Protein AF-A0A7W1W779-F1 (afdb_monomer_lite)

Structure (mmCIF, N/CA/C/O backbone):
data_AF-A0A7W1W779-F1
#
_entry.id   AF-A0A7W1W779-F1
#
loop_
_atom_site.group_PDB
_atom_site.id
_atom_site.type_symbol
_atom_site.label_atom_id
_atom_site.label_alt_id
_atom_site.label_comp_id
_atom_site.label_asym_id
_atom_site.label_entity_id
_atom_site.label_seq_id
_atom_site.pdbx_PDB_ins_code
_atom_site.Cartn_x
_atom_site.Cartn_y
_atom_site.Cartn_z
_atom_site.occupancy
_atom_site.B_iso_or_equiv
_atom_site.auth_seq_id
_atom_site.auth_comp_id
_atom_site.auth_asym_id
_atom_site.auth_atom_id
_atom_site.pdbx_PDB_model_num
ATOM 1 N N . VAL A 1 1 ? 15.562 2.373 -12.536 1.00 50.28 1 VAL A N 1
ATOM 2 C CA . VAL A 1 1 ? 14.704 1.391 -13.243 1.00 50.28 1 VAL A CA 1
ATOM 3 C C . VAL A 1 1 ? 14.963 1.553 -14.730 1.00 50.28 1 VAL A C 1
ATOM 5 O O . VAL A 1 1 ? 15.012 2.689 -15.178 1.00 50.28 1 VAL A O 1
ATOM 8 N N . ASN A 1 2 ? 15.254 0.468 -15.452 1.00 44.59 2 ASN A N 1
ATOM 9 C CA . ASN A 1 2 ? 15.619 0.523 -16.869 1.00 44.59 2 ASN A CA 1
ATOM 10 C C . ASN A 1 2 ? 14.338 0.455 -17.733 1.00 44.59 2 ASN A C 1
ATOM 12 O O . ASN A 1 2 ? 13.665 -0.574 -17.674 1.00 44.59 2 ASN A O 1
ATOM 16 N N . PRO A 1 3 ? 13.992 1.504 -18.506 1.00 51.50 3 PRO A N 1
ATOM 17 C CA . PRO A 1 3 ? 12.781 1.544 -19.337 1.00 51.50 3 PRO A CA 1
ATOM 18 C C . PRO A 1 3 ? 12.776 0.499 -20.466 1.00 51.50 3 PRO A C 1
ATOM 20 O O . PRO A 1 3 ? 11.739 0.217 -21.049 1.00 51.50 3 PRO A O 1
ATOM 23 N N . GLU A 1 4 ? 13.916 -0.137 -20.735 1.00 53.47 4 GLU A N 1
ATOM 24 C CA . GLU A 1 4 ? 14.091 -1.117 -21.809 1.00 53.47 4 GLU A CA 1
ATOM 25 C C . GLU A 1 4 ? 13.592 -2.536 -21.460 1.00 53.47 4 GLU A C 1
ATOM 27 O O . GLU A 1 4 ? 13.733 -3.447 -22.273 1.00 53.47 4 GLU A O 1
ATOM 32 N N . TYR A 1 5 ? 13.043 -2.767 -20.258 1.00 53.03 5 TYR A N 1
ATOM 33 C CA . TYR A 1 5 ? 12.669 -4.110 -19.771 1.00 53.03 5 TYR A CA 1
ATOM 34 C C . TYR A 1 5 ? 11.495 -4.767 -20.520 1.00 53.03 5 TYR A C 1
ATOM 36 O O . TYR A 1 5 ? 11.311 -5.975 -20.395 1.00 53.03 5 TYR A O 1
ATOM 44 N N . ALA A 1 6 ? 10.718 -4.004 -21.294 1.00 50.66 6 ALA A N 1
ATOM 45 C CA . ALA A 1 6 ? 9.620 -4.522 -22.117 1.00 50.66 6 ALA A CA 1
ATOM 46 C C . ALA A 1 6 ? 10.037 -4.855 -23.566 1.00 50.66 6 ALA A C 1
ATOM 48 O O . ALA A 1 6 ? 9.235 -5.386 -24.333 1.00 50.66 6 ALA A O 1
ATOM 49 N N . ASN A 1 7 ? 11.289 -4.582 -23.952 1.00 53.59 7 ASN A N 1
ATOM 50 C CA . ASN A 1 7 ? 11.777 -4.830 -25.307 1.00 53.59 7 ASN A CA 1
ATOM 51 C C . ASN A 1 7 ? 12.206 -6.302 -25.473 1.00 53.59 7 ASN A C 1
ATOM 53 O O . ASN A 1 7 ? 13.386 -6.635 -25.379 1.00 53.59 7 ASN A O 1
ATOM 57 N N . TYR A 1 8 ? 11.247 -7.194 -25.743 1.00 46.53 8 TYR A N 1
ATOM 58 C CA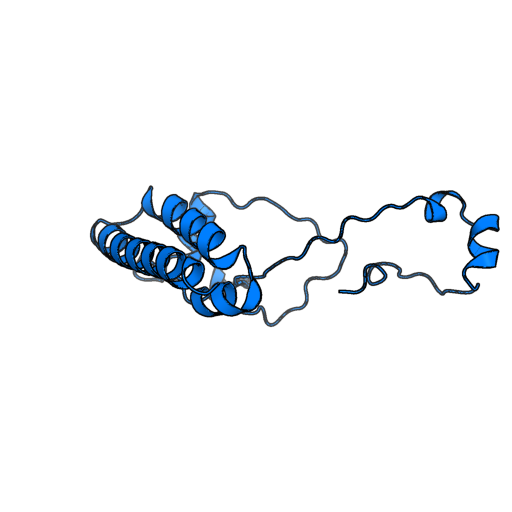 . TYR A 1 8 ? 11.471 -8.623 -26.032 1.00 46.53 8 TYR A CA 1
ATOM 59 C C . TYR A 1 8 ? 11.853 -8.902 -27.504 1.00 46.53 8 TYR A C 1
ATOM 61 O O . TYR A 1 8 ? 11.414 -9.887 -28.094 1.00 46.53 8 TYR A O 1
ATOM 69 N N . GLY A 1 9 ? 12.670 -8.042 -28.119 1.00 53.28 9 GLY A N 1
ATOM 70 C CA . GLY A 1 9 ? 13.176 -8.227 -29.485 1.00 53.28 9 GLY A CA 1
ATOM 71 C C . GLY A 1 9 ? 14.695 -8.442 -29.507 1.00 53.28 9 GLY A C 1
ATOM 72 O O . GLY A 1 9 ? 15.406 -7.753 -28.769 1.00 53.28 9 GLY A O 1
ATOM 73 N N . PRO A 1 10 ? 15.239 -9.361 -30.333 1.00 44.50 10 PRO A N 1
ATOM 74 C CA . PRO A 1 10 ? 16.683 -9.495 -30.491 1.00 44.50 10 PRO A CA 1
ATOM 75 C C . PRO A 1 10 ? 17.235 -8.188 -31.072 1.00 44.50 10 PRO A C 1
ATOM 77 O O . PRO A 1 10 ? 16.880 -7.793 -32.181 1.00 44.50 10 PRO A O 1
ATOM 80 N N . ARG A 1 11 ? 18.093 -7.486 -30.321 1.00 55.03 11 ARG A N 1
ATOM 81 C CA . ARG A 1 11 ? 18.796 -6.297 -30.824 1.00 55.03 11 ARG A CA 1
ATOM 82 C C . ARG A 1 11 ? 19.823 -6.738 -31.861 1.00 55.03 11 ARG A C 1
ATOM 84 O O . ARG A 1 11 ? 20.981 -6.964 -31.528 1.00 55.03 11 ARG A O 1
ATOM 91 N N . LEU A 1 12 ? 19.389 -6.884 -33.106 1.00 48.38 12 LEU A N 1
ATOM 92 C CA . LEU A 1 12 ? 20.284 -7.218 -34.212 1.00 48.38 12 LEU A CA 1
ATOM 93 C C . LEU A 1 12 ? 21.103 -6.012 -34.696 1.00 48.38 12 LEU A C 1
ATOM 95 O O . LEU A 1 12 ? 22.047 -6.211 -35.449 1.00 48.38 12 LEU A O 1
ATOM 99 N N . SER A 1 13 ? 20.808 -4.798 -34.215 1.00 43.81 13 SER A N 1
ATOM 100 C CA . SER A 1 13 ? 21.457 -3.578 -34.694 1.00 43.81 13 SER A CA 1
ATOM 101 C C . SER A 1 13 ? 21.727 -2.549 -33.582 1.00 43.81 13 SER A C 1
ATOM 103 O O . SER A 1 13 ? 20.870 -2.320 -32.719 1.00 43.81 13 SER A O 1
ATOM 105 N N . PRO A 1 14 ? 22.904 -1.894 -33.579 1.00 51.81 14 PRO A N 1
ATOM 106 C CA . PRO A 1 14 ? 23.190 -0.747 -32.719 1.00 51.81 14 PRO A CA 1
ATOM 107 C C . PRO A 1 14 ? 22.320 0.479 -33.076 1.00 51.81 14 PRO A C 1
ATOM 109 O O . PRO A 1 14 ? 21.811 0.605 -34.187 1.00 51.81 14 PRO A O 1
ATOM 112 N N . LYS A 1 15 ? 22.163 1.414 -32.120 1.00 53.19 15 LYS A N 1
ATOM 113 C CA . LYS A 1 15 ? 21.261 2.592 -32.195 1.00 53.19 15 LYS A CA 1
ATOM 114 C C . LYS A 1 15 ? 21.244 3.382 -33.524 1.00 53.19 15 LYS A C 1
ATOM 116 O O . LYS A 1 15 ? 20.154 3.816 -33.886 1.00 53.19 15 LYS A O 1
ATOM 121 N N . PRO A 1 16 ? 22.361 3.582 -34.253 1.00 56.50 16 PRO A N 1
ATOM 122 C CA . PRO A 1 16 ? 22.340 4.322 -35.518 1.00 56.50 16 PRO A CA 1
ATOM 123 C C . PRO A 1 16 ? 21.527 3.642 -36.631 1.00 56.50 16 PRO A C 1
ATOM 125 O O . PRO A 1 16 ? 20.972 4.327 -37.481 1.00 56.50 16 PRO A O 1
ATOM 128 N N . GLU A 1 17 ? 21.433 2.311 -36.625 1.00 52.94 17 GLU A N 1
ATOM 129 C CA . GLU A 1 17 ? 20.770 1.539 -37.688 1.00 52.94 17 GLU A CA 1
ATOM 130 C C . GLU A 1 17 ? 19.256 1.391 -37.464 1.00 52.94 17 GLU A C 1
ATOM 132 O O . GLU A 1 17 ? 18.499 1.280 -38.426 1.00 52.94 17 GLU A O 1
ATOM 137 N N . LEU A 1 18 ? 18.781 1.472 -36.212 1.00 51.66 18 LEU A N 1
ATOM 138 C CA . LEU A 1 18 ? 17.349 1.392 -35.866 1.00 51.66 18 LEU A CA 1
ATOM 139 C C . LEU A 1 18 ? 16.508 2.496 -36.527 1.00 51.66 18 LEU A C 1
ATOM 141 O O . LEU A 1 18 ? 15.338 2.272 -36.834 1.00 51.66 18 LEU A O 1
ATOM 145 N N . ALA A 1 19 ? 17.118 3.651 -36.810 1.00 54.75 19 ALA A N 1
ATOM 146 C CA . ALA A 1 19 ? 16.473 4.766 -37.495 1.00 54.75 19 ALA A CA 1
ATOM 147 C C . ALA A 1 19 ? 15.985 4.424 -38.909 1.00 54.75 19 ALA A C 1
ATOM 149 O O . ALA A 1 19 ? 15.042 5.045 -39.395 1.00 54.75 19 ALA A O 1
ATOM 150 N N . SER A 1 20 ? 16.611 3.437 -39.557 1.00 57.53 20 SER A N 1
ATOM 151 C CA . SER A 1 20 ? 16.260 3.039 -40.921 1.00 57.53 20 SER A CA 1
ATOM 152 C C . SER A 1 20 ? 15.234 1.906 -40.979 1.00 57.53 20 SER A C 1
ATOM 154 O O . SER A 1 20 ? 14.599 1.738 -42.017 1.00 57.53 20 SER A O 1
ATOM 156 N N . PHE A 1 21 ? 15.082 1.127 -39.900 1.00 51.12 21 PHE A N 1
ATOM 157 C CA . PHE A 1 21 ? 14.239 -0.076 -39.877 1.00 51.12 21 PHE A CA 1
ATOM 158 C C . PHE A 1 21 ? 12.916 0.102 -39.124 1.00 51.12 21 PHE A C 1
ATOM 160 O O . PHE A 1 21 ? 11.940 -0.547 -39.490 1.00 51.12 21 PHE A O 1
ATOM 167 N N . SER A 1 22 ? 12.858 0.995 -38.129 1.00 52.75 22 SER A N 1
ATOM 168 C CA . SER A 1 22 ? 11.645 1.230 -37.333 1.00 52.75 22 SER A CA 1
ATOM 169 C C . SER A 1 22 ? 11.542 2.703 -36.904 1.00 52.75 22 SER A C 1
ATOM 171 O O . SER A 1 22 ? 11.780 3.017 -35.736 1.00 52.75 22 SER A O 1
ATOM 173 N N . PRO A 1 23 ? 11.205 3.633 -37.817 1.00 50.22 23 PRO A N 1
ATOM 174 C CA . PRO A 1 23 ? 11.113 5.061 -37.499 1.00 50.22 23 PRO A CA 1
ATOM 175 C C . PRO A 1 23 ? 10.083 5.380 -36.399 1.00 50.22 23 PRO A C 1
ATOM 177 O O . PRO A 1 23 ? 10.287 6.325 -35.642 1.00 50.22 23 PRO A O 1
ATOM 180 N N . ASP A 1 24 ? 9.047 4.553 -36.231 1.00 49.94 24 ASP A N 1
ATOM 181 C CA . ASP A 1 24 ? 8.054 4.707 -35.155 1.00 49.94 24 ASP A CA 1
ATOM 182 C C . ASP A 1 24 ? 8.644 4.445 -33.753 1.00 49.94 24 ASP A C 1
ATOM 184 O O . ASP A 1 24 ? 8.224 5.059 -32.775 1.00 49.94 24 ASP A O 1
ATOM 188 N N . TYR A 1 25 ? 9.686 3.609 -33.654 1.00 49.19 25 TYR A N 1
ATOM 189 C CA . TYR A 1 25 ? 10.385 3.297 -32.398 1.00 49.19 25 TYR A CA 1
ATOM 190 C C . TYR A 1 25 ? 11.296 4.439 -31.914 1.00 49.19 25 TYR A C 1
ATOM 192 O O . TYR A 1 25 ? 11.681 4.470 -30.746 1.00 49.19 25 TYR A O 1
ATOM 200 N N . LEU A 1 26 ? 11.668 5.382 -32.790 1.00 49.44 26 LEU A N 1
ATOM 201 C CA . LEU A 1 26 ? 12.522 6.522 -32.424 1.00 49.44 26 LEU A CA 1
ATOM 202 C C . LEU A 1 26 ? 11.790 7.579 -31.588 1.00 49.44 26 LEU A C 1
ATOM 204 O O . LEU A 1 26 ? 12.445 8.355 -30.893 1.00 49.44 26 LEU A O 1
ATOM 208 N N . ASN A 1 27 ? 10.457 7.610 -31.656 1.00 49.94 27 ASN A N 1
ATOM 209 C CA . ASN A 1 27 ? 9.631 8.643 -31.031 1.00 49.94 27 ASN A CA 1
ATOM 210 C C . ASN A 1 27 ? 8.850 8.156 -29.804 1.00 49.94 27 ASN A C 1
ATOM 212 O O . ASN A 1 27 ? 8.044 8.916 -29.264 1.00 49.94 27 ASN A O 1
ATOM 216 N N . GLU A 1 28 ? 9.076 6.927 -29.333 1.00 49.16 28 GLU A N 1
ATOM 217 C CA . GLU A 1 28 ? 8.388 6.417 -28.148 1.00 49.16 28 GLU A CA 1
ATOM 218 C C . GLU A 1 28 ? 8.936 7.093 -26.876 1.00 49.16 28 GLU A C 1
ATOM 220 O O . GLU A 1 28 ? 9.926 6.684 -26.267 1.00 49.16 28 GLU A O 1
ATOM 225 N N . GLN A 1 29 ? 8.295 8.196 -26.485 1.00 55.44 29 GLN A N 1
ATOM 226 C CA . GLN A 1 29 ? 8.527 8.867 -25.211 1.00 55.44 29 GLN A CA 1
ATOM 227 C C . GLN A 1 29 ? 7.790 8.101 -24.105 1.00 55.44 29 GLN A C 1
ATOM 229 O O . GLN A 1 29 ? 6.614 8.336 -23.836 1.00 55.44 29 GLN A O 1
ATOM 234 N N . GLY A 1 30 ? 8.477 7.155 -23.467 1.00 57.59 30 GLY A N 1
ATOM 235 C CA . GLY A 1 30 ? 7.948 6.439 -22.306 1.00 57.59 30 GLY A CA 1
ATOM 236 C C . GLY A 1 30 ? 8.034 7.273 -21.023 1.00 57.59 30 GLY A C 1
ATOM 237 O O . GLY A 1 30 ? 9.102 7.779 -20.673 1.00 57.59 30 GLY A O 1
ATOM 238 N N . PHE A 1 31 ? 6.934 7.377 -20.275 1.00 61.81 31 PHE A N 1
ATOM 239 C CA . PHE A 1 31 ? 6.959 7.894 -18.904 1.00 61.81 31 PHE A CA 1
ATOM 240 C C . PHE A 1 31 ? 7.381 6.778 -17.946 1.00 61.81 31 PHE A C 1
ATOM 242 O O . PHE A 1 31 ? 6.756 5.719 -17.889 1.00 61.81 31 PHE A O 1
ATOM 249 N N . LEU A 1 32 ? 8.434 7.012 -17.160 1.00 55.44 32 LEU A N 1
ATOM 250 C CA . LEU A 1 32 ? 8.819 6.085 -16.103 1.00 55.44 32 LEU A CA 1
ATOM 251 C C . LEU A 1 32 ? 7.858 6.236 -14.919 1.00 55.44 32 LEU A C 1
ATOM 253 O O . LEU A 1 32 ? 7.956 7.193 -14.153 1.00 55.44 32 LEU A O 1
ATOM 257 N N . ILE A 1 33 ? 6.965 5.267 -14.744 1.00 70.25 33 ILE A N 1
ATOM 258 C CA . ILE A 1 33 ? 6.118 5.168 -13.555 1.00 70.25 33 ILE A CA 1
ATOM 259 C C . ILE A 1 33 ? 6.838 4.285 -12.533 1.00 70.25 33 ILE A C 1
ATOM 261 O O . ILE A 1 33 ? 7.105 3.108 -12.777 1.00 70.25 33 ILE A O 1
ATOM 265 N N . GLY A 1 34 ? 7.177 4.859 -11.379 1.00 74.94 34 GLY A N 1
ATOM 266 C CA . GLY A 1 34 ? 7.582 4.077 -10.216 1.00 74.94 34 GLY A CA 1
ATOM 267 C C . GLY A 1 34 ? 6.346 3.477 -9.553 1.00 74.94 34 GLY A C 1
ATOM 268 O O . GLY A 1 34 ? 5.463 4.219 -9.135 1.00 74.94 34 GLY A O 1
ATOM 269 N N . ILE A 1 35 ? 6.279 2.150 -9.451 1.00 83.12 35 ILE A N 1
ATOM 270 C CA . ILE A 1 35 ? 5.191 1.448 -8.759 1.00 83.12 35 ILE A CA 1
ATOM 271 C C . ILE A 1 35 ? 5.720 0.945 -7.419 1.00 83.12 35 ILE A C 1
ATOM 273 O O . ILE A 1 35 ? 6.683 0.177 -7.375 1.00 83.12 35 ILE A O 1
ATOM 277 N N . LEU A 1 36 ? 5.080 1.366 -6.329 1.00 86.81 36 LEU A N 1
ATOM 278 C CA . LEU A 1 36 ? 5.325 0.820 -5.000 1.00 86.81 36 LEU A CA 1
ATOM 279 C C . LEU A 1 36 ? 4.285 -0.263 -4.706 1.00 86.81 36 LEU A C 1
ATOM 281 O O . LEU A 1 36 ? 3.093 0.018 -4.619 1.00 86.81 36 LEU A O 1
ATOM 285 N N . LEU A 1 37 ? 4.742 -1.503 -4.547 1.00 89.62 37 LEU A N 1
ATOM 286 C CA . LEU A 1 37 ? 3.878 -2.620 -4.176 1.00 89.62 37 LEU A CA 1
ATOM 287 C C . LEU A 1 37 ? 3.705 -2.642 -2.655 1.00 89.62 37 LEU A C 1
ATOM 289 O O . LEU A 1 37 ? 4.686 -2.759 -1.926 1.00 89.62 37 LEU A O 1
ATOM 293 N N . LEU A 1 38 ? 2.460 -2.534 -2.191 1.00 91.25 38 LEU A N 1
ATOM 294 C CA . LEU A 1 38 ? 2.124 -2.512 -0.760 1.00 91.25 38 LEU A CA 1
ATOM 295 C C . LEU A 1 38 ? 1.794 -3.904 -0.204 1.00 91.25 38 LEU A C 1
ATOM 297 O O . LEU A 1 38 ? 1.838 -4.126 1.006 1.00 91.25 38 LEU A O 1
ATOM 301 N N . GLY A 1 39 ? 1.456 -4.849 -1.077 1.00 92.38 39 GLY A N 1
ATOM 302 C CA . GLY A 1 39 ? 1.073 -6.199 -0.698 1.00 92.38 39 GLY A CA 1
ATOM 303 C C . GLY A 1 39 ? 0.503 -6.995 -1.859 1.00 92.38 39 GLY A C 1
ATOM 304 O O . GLY A 1 39 ? 0.572 -6.578 -3.016 1.00 92.38 39 GLY A O 1
ATOM 305 N N . ALA A 1 40 ? -0.043 -8.161 -1.535 1.00 92.81 40 ALA A N 1
ATOM 306 C CA . ALA A 1 40 ? -0.690 -9.047 -2.488 1.00 92.81 40 ALA A CA 1
ATOM 307 C C . ALA A 1 40 ? -1.833 -9.822 -1.832 1.00 92.81 40 ALA A C 1
ATOM 309 O O . ALA A 1 40 ? -1.755 -10.188 -0.655 1.00 92.81 40 ALA A O 1
ATOM 310 N N . VAL A 1 41 ? -2.849 -10.119 -2.638 1.00 91.38 41 VAL A N 1
ATOM 311 C CA . VAL A 1 41 ? -3.896 -11.097 -2.339 1.00 91.38 41 VAL A CA 1
ATOM 312 C C . VAL A 1 41 ? -3.614 -12.335 -3.181 1.00 91.38 41 VAL A C 1
ATOM 314 O O . VAL A 1 41 ? -3.377 -12.224 -4.386 1.00 91.38 41 VAL A O 1
ATOM 317 N N . ASP A 1 42 ? -3.567 -13.507 -2.555 1.00 89.88 42 ASP A N 1
ATOM 318 C CA . ASP A 1 42 ? -3.371 -14.759 -3.284 1.00 89.88 42 ASP A CA 1
ATOM 319 C C . ASP A 1 42 ? -4.696 -15.394 -3.741 1.00 89.88 42 ASP A C 1
ATOM 321 O O . ASP A 1 42 ? -5.792 -14.901 -3.482 1.00 89.88 42 ASP A O 1
ATOM 325 N N . LYS A 1 43 ? -4.593 -16.526 -4.443 1.00 88.56 43 LYS A N 1
ATOM 326 C CA . LYS A 1 43 ? -5.746 -17.271 -4.972 1.00 88.56 43 LYS A CA 1
ATOM 327 C C . LYS A 1 43 ? -6.684 -17.843 -3.898 1.00 88.56 43 LYS A C 1
ATOM 329 O O . LYS A 1 43 ? -7.746 -18.347 -4.247 1.00 88.56 43 LYS A O 1
ATOM 334 N N . TRP A 1 44 ? -6.272 -17.835 -2.633 1.00 90.06 44 TRP A N 1
ATOM 335 C CA . TRP A 1 44 ? -7.067 -18.276 -1.488 1.00 90.06 44 TRP A CA 1
ATOM 336 C C . TRP A 1 44 ? -7.601 -17.086 -0.681 1.00 90.06 44 TRP A C 1
ATOM 338 O O . TRP A 1 44 ? -7.972 -17.254 0.476 1.00 90.06 44 TRP A O 1
ATOM 348 N N . GLU A 1 45 ? -7.606 -15.889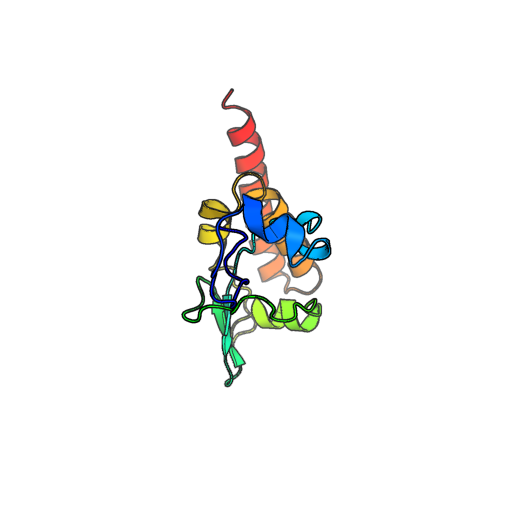 -1.277 1.00 88.81 45 GLU A N 1
ATOM 349 C CA . GLU A 1 45 ? -7.981 -14.623 -0.641 1.00 88.81 45 GLU A CA 1
ATOM 350 C C . GLU A 1 45 ? -7.116 -14.242 0.565 1.00 88.81 45 GLU A C 1
ATOM 352 O O . GLU A 1 45 ? -7.486 -13.376 1.363 1.00 88.81 45 GLU A O 1
ATOM 357 N N . LYS A 1 46 ? -5.934 -14.850 0.711 1.00 89.88 46 LYS A N 1
ATOM 358 C CA . LYS A 1 46 ? -5.033 -14.481 1.792 1.00 89.88 46 LYS A CA 1
ATOM 359 C C . LYS A 1 46 ? -4.338 -13.178 1.438 1.00 89.88 46 LYS A C 1
ATOM 361 O O . LYS A 1 46 ? -3.588 -13.093 0.463 1.00 89.88 46 LYS A O 1
ATOM 366 N N . ILE A 1 47 ? -4.551 -12.185 2.287 1.00 92.12 47 ILE A N 1
ATOM 367 C CA . ILE A 1 47 ? -3.906 -10.886 2.178 1.00 92.12 47 ILE A CA 1
ATOM 368 C C . ILE A 1 47 ? -2.539 -10.927 2.856 1.00 92.12 47 ILE A C 1
ATOM 370 O O . ILE A 1 47 ? -2.360 -11.459 3.955 1.00 92.12 47 ILE A O 1
ATOM 374 N N . THR A 1 48 ? -1.553 -10.348 2.183 1.00 91.75 48 THR A N 1
ATOM 375 C CA . THR A 1 48 ? -0.205 -10.157 2.709 1.00 91.75 48 THR A CA 1
ATOM 376 C C . THR A 1 48 ? 0.235 -8.727 2.458 1.00 91.75 48 THR A C 1
ATOM 378 O O . THR A 1 48 ? 0.209 -8.255 1.327 1.00 91.75 48 THR A O 1
ATOM 381 N N . HIS A 1 49 ? 0.643 -8.035 3.518 1.00 93.12 49 HIS A N 1
ATOM 382 C CA . HIS A 1 49 ? 1.209 -6.691 3.434 1.00 93.12 49 HIS A CA 1
ATOM 383 C C . HIS A 1 49 ? 2.728 -6.799 3.373 1.00 93.12 49 HIS A C 1
ATOM 385 O O . HIS A 1 49 ? 3.340 -7.496 4.187 1.00 93.12 49 HIS A O 1
ATOM 391 N N . GLY A 1 50 ? 3.332 -6.106 2.419 1.00 86.56 50 GLY A N 1
ATOM 392 C CA . GLY A 1 50 ? 4.767 -6.106 2.193 1.00 86.56 50 GLY A CA 1
ATOM 393 C C . GLY A 1 50 ? 5.145 -6.448 0.756 1.00 86.56 50 GLY A C 1
ATOM 394 O O . GLY A 1 50 ? 4.315 -6.429 -0.147 1.00 86.56 50 GLY A O 1
ATOM 395 N N . VAL A 1 51 ? 6.416 -6.793 0.542 1.00 83.56 51 VAL A N 1
ATOM 396 C CA . VAL A 1 51 ? 6.936 -7.055 -0.801 1.00 83.56 51 VAL A CA 1
ATOM 397 C C . VAL A 1 51 ? 6.359 -8.376 -1.315 1.00 83.56 51 VAL A C 1
ATOM 399 O O . VAL A 1 51 ? 6.589 -9.419 -0.687 1.00 83.56 51 VAL A O 1
ATOM 402 N N . PRO A 1 52 ? 5.641 -8.380 -2.453 1.00 84.06 52 PRO A N 1
ATOM 403 C CA . PRO A 1 52 ? 5.142 -9.613 -3.037 1.00 84.06 52 PRO A CA 1
ATOM 404 C C . PRO A 1 52 ? 6.290 -10.562 -3.384 1.00 84.06 52 PRO A C 1
ATOM 406 O O . PRO A 1 52 ? 7.318 -10.161 -3.923 1.00 84.06 52 PRO A O 1
ATOM 409 N N . ARG A 1 53 ? 6.098 -11.862 -3.142 1.00 82.94 53 ARG A N 1
ATOM 410 C CA . ARG A 1 53 ? 7.080 -12.903 -3.513 1.00 82.94 53 ARG A CA 1
ATOM 411 C C . ARG A 1 53 ? 7.132 -13.188 -5.017 1.00 82.94 53 ARG A C 1
ATOM 413 O O . ARG A 1 53 ? 7.869 -14.069 -5.451 1.00 82.94 53 ARG A O 1
ATOM 420 N N . ARG A 1 54 ? 6.317 -12.487 -5.805 1.00 80.88 54 ARG A N 1
ATOM 421 C CA . ARG A 1 54 ? 6.179 -12.667 -7.246 1.00 80.88 54 ARG A CA 1
ATOM 422 C C . ARG A 1 54 ? 6.533 -11.369 -7.955 1.00 80.88 54 ARG A C 1
ATOM 424 O O . ARG A 1 54 ? 6.105 -10.297 -7.543 1.00 80.88 54 ARG A O 1
ATOM 431 N N . VAL A 1 55 ? 7.276 -11.499 -9.046 1.00 81.69 55 VAL A N 1
ATOM 432 C CA . VAL A 1 55 ? 7.556 -10.395 -9.963 1.00 81.69 55 VAL A CA 1
ATOM 433 C C . VAL A 1 55 ? 6.332 -10.177 -10.848 1.00 81.69 55 VAL A C 1
ATOM 435 O O . VAL A 1 55 ? 5.833 -11.130 -11.449 1.00 81.69 55 VAL A O 1
ATOM 438 N N . VAL A 1 56 ? 5.853 -8.935 -10.919 1.00 81.94 56 VAL A N 1
ATOM 439 C CA . VAL A 1 56 ? 4.824 -8.517 -11.879 1.00 81.94 56 VAL A CA 1
ATOM 440 C C . VAL A 1 56 ? 5.515 -8.298 -13.230 1.00 81.94 56 VAL A C 1
ATOM 442 O O . VAL A 1 56 ? 6.431 -7.474 -13.291 1.00 81.94 56 VAL A O 1
ATOM 445 N N . PRO A 1 57 ? 5.159 -9.044 -14.293 1.00 80.31 57 PRO A N 1
ATOM 446 C CA . PRO A 1 57 ? 5.741 -8.830 -15.615 1.00 80.31 57 PRO A CA 1
ATOM 447 C C . PRO A 1 57 ? 5.476 -7.411 -16.134 1.00 80.31 57 PRO A C 1
ATOM 449 O O . PRO A 1 57 ? 4.507 -6.765 -15.741 1.00 80.31 57 PRO A O 1
ATOM 452 N N . ALA A 1 58 ? 6.315 -6.924 -17.046 1.00 77.75 58 ALA A N 1
ATOM 453 C CA . ALA A 1 58 ? 6.007 -5.691 -17.763 1.00 77.75 58 ALA A CA 1
ATOM 454 C C . ALA A 1 58 ? 4.794 -5.897 -18.693 1.00 77.75 58 ALA A C 1
ATOM 456 O O . ALA A 1 58 ? 4.552 -7.010 -19.164 1.00 77.75 58 ALA A O 1
ATOM 457 N N . GLY A 1 59 ? 4.037 -4.827 -18.951 1.00 76.19 59 GLY A N 1
ATOM 458 C CA . GLY A 1 59 ? 2.877 -4.857 -19.852 1.00 76.19 59 GLY A CA 1
ATOM 459 C C . GLY A 1 59 ? 1.642 -5.568 -19.291 1.00 76.19 59 GLY A C 1
ATOM 460 O O . GLY A 1 59 ? 0.786 -5.980 -20.063 1.00 76.19 59 GLY A O 1
ATOM 461 N N . GLN A 1 60 ? 1.560 -5.760 -17.971 1.00 83.38 60 GLN A N 1
ATOM 462 C CA . GLN A 1 60 ? 0.324 -6.213 -17.330 1.00 83.38 60 GLN A CA 1
ATOM 463 C C . GLN A 1 60 ? -0.656 -5.050 -17.171 1.00 83.38 60 GLN A C 1
ATOM 465 O O . GLN A 1 60 ? -0.240 -3.919 -16.907 1.00 83.38 60 GLN A O 1
ATOM 470 N N . ASP A 1 61 ? -1.947 -5.356 -17.270 1.00 85.94 61 ASP A N 1
ATOM 471 C CA . ASP A 1 61 ? -3.010 -4.387 -17.035 1.00 85.94 61 ASP A CA 1
ATOM 472 C C . ASP A 1 61 ? -3.047 -3.950 -15.565 1.00 85.94 61 ASP A C 1
ATOM 474 O O . ASP A 1 61 ? -2.831 -4.743 -14.641 1.00 85.94 61 ASP A O 1
ATOM 478 N N . VAL A 1 62 ? -3.337 -2.668 -15.350 1.00 86.19 62 VAL A N 1
ATOM 479 C CA . VAL A 1 62 ? -3.490 -2.069 -14.022 1.00 86.19 62 VAL A CA 1
ATOM 480 C C . VAL A 1 62 ? -4.914 -1.558 -13.895 1.00 86.19 62 VAL A C 1
ATOM 482 O O . VAL A 1 62 ? -5.360 -0.733 -14.690 1.00 86.19 62 VAL A O 1
ATOM 485 N N . TYR A 1 63 ? -5.610 -2.027 -12.865 1.00 89.94 63 TYR A N 1
ATOM 486 C CA . TYR A 1 63 ? -6.977 -1.624 -12.562 1.00 89.94 63 TYR A CA 1
ATOM 487 C C . TYR A 1 63 ? -7.027 -0.885 -11.230 1.00 89.94 63 TYR A C 1
ATOM 489 O O . TYR A 1 63 ? -6.244 -1.155 -10.316 1.00 89.94 63 TYR A O 1
ATOM 497 N N . LYS A 1 64 ? -7.964 0.059 -11.125 1.00 90.69 64 LYS A N 1
ATOM 498 C CA . LYS A 1 64 ? -8.289 0.693 -9.852 1.00 90.69 64 LYS A CA 1
ATOM 499 C C . LYS A 1 64 ? -9.068 -0.309 -8.997 1.00 90.69 64 LYS A C 1
ATOM 501 O O . LYS A 1 64 ? -9.986 -0.948 -9.494 1.00 90.69 64 LYS A O 1
ATOM 506 N N . ILE A 1 65 ? -8.682 -0.420 -7.732 1.00 90.50 65 ILE A N 1
ATOM 507 C CA . ILE A 1 65 ? -9.379 -1.229 -6.730 1.00 90.50 65 ILE A CA 1
ATOM 508 C C . ILE A 1 65 ? -10.564 -0.426 -6.176 1.00 90.50 65 ILE A C 1
ATOM 510 O O . ILE A 1 65 ? -10.445 0.786 -5.964 1.00 90.50 65 ILE A O 1
ATOM 514 N N . GLU A 1 66 ? -11.692 -1.094 -5.937 1.00 91.06 66 GLU A N 1
ATOM 515 C CA . GLU A 1 66 ? -12.897 -0.474 -5.374 1.00 91.06 66 GLU A CA 1
ATOM 516 C C . GLU A 1 66 ? -12.798 -0.286 -3.851 1.00 91.06 66 GLU A C 1
ATOM 518 O O . GLU A 1 66 ? -12.080 -1.008 -3.159 1.00 91.06 66 GLU A O 1
ATOM 523 N N . ALA A 1 67 ? -13.573 0.647 -3.288 1.00 87.12 67 ALA A N 1
ATOM 524 C CA . ALA A 1 67 ? -13.516 0.981 -1.856 1.00 87.12 67 ALA A CA 1
ATOM 525 C C . ALA A 1 67 ? -13.721 -0.240 -0.930 1.00 87.12 67 ALA A C 1
ATOM 527 O O . ALA A 1 67 ? -13.020 -0.407 0.070 1.00 87.12 67 ALA A O 1
ATOM 528 N N . ALA A 1 68 ? -14.630 -1.151 -1.297 1.00 88.25 68 ALA A N 1
ATOM 529 C CA . ALA A 1 68 ? -14.876 -2.380 -0.540 1.00 88.25 68 ALA A CA 1
ATOM 530 C C . ALA A 1 68 ? -13.653 -3.316 -0.515 1.00 88.25 68 ALA A C 1
ATOM 532 O O . ALA A 1 68 ? -13.348 -3.928 0.511 1.00 88.25 68 ALA A O 1
ATOM 533 N N . GLU A 1 69 ? -12.926 -3.409 -1.627 1.00 91.06 69 GLU A N 1
ATOM 534 C CA . GLU A 1 69 ? -11.711 -4.217 -1.734 1.00 91.06 69 GLU A CA 1
ATOM 535 C C . GLU A 1 69 ? -10.530 -3.559 -1.015 1.00 91.06 69 GLU A C 1
ATOM 537 O O . GLU A 1 69 ? -9.731 -4.264 -0.397 1.00 91.06 69 GLU A O 1
ATOM 542 N N . ILE A 1 70 ? -10.454 -2.222 -1.015 1.00 91.19 70 ILE A N 1
ATOM 543 C CA . ILE A 1 70 ? -9.502 -1.475 -0.181 1.00 91.19 70 ILE A CA 1
ATOM 54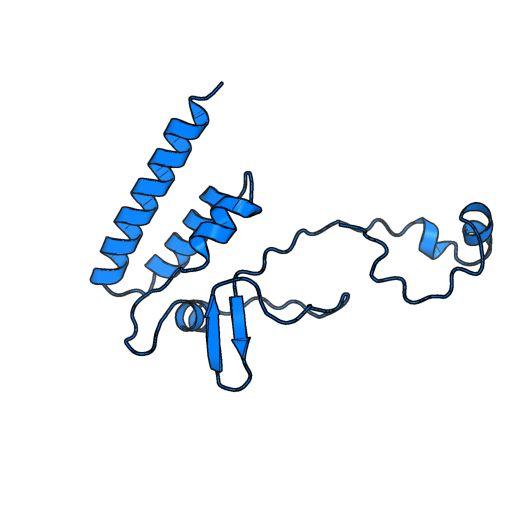4 C C . ILE A 1 70 ? -9.735 -1.832 1.288 1.00 91.19 70 ILE A C 1
ATOM 546 O O . ILE A 1 70 ? -8.787 -2.207 1.979 1.00 91.19 70 ILE A O 1
ATOM 550 N N . LYS A 1 71 ? -10.980 -1.793 1.772 1.00 88.94 71 LYS A N 1
ATOM 551 C CA . LYS A 1 71 ? -11.289 -2.172 3.158 1.00 88.94 71 LYS A CA 1
ATOM 552 C C . LYS A 1 71 ? -10.929 -3.630 3.447 1.00 88.94 71 LYS A C 1
ATOM 554 O O . LYS A 1 71 ? -10.268 -3.896 4.451 1.00 88.94 71 LYS A O 1
ATOM 559 N N . LYS A 1 72 ? -11.301 -4.558 2.556 1.00 91.50 72 LYS A N 1
ATOM 560 C CA . LYS A 1 72 ? -10.949 -5.983 2.686 1.00 91.50 72 LYS A CA 1
ATOM 561 C C . LYS A 1 72 ? -9.436 -6.161 2.795 1.00 91.50 72 LYS A C 1
ATOM 563 O O . LYS A 1 72 ? -8.983 -6.874 3.676 1.00 91.50 72 LYS A O 1
ATOM 568 N N . PHE A 1 73 ? -8.656 -5.473 1.961 1.00 93.50 73 PHE A N 1
ATOM 569 C CA . PHE A 1 73 ? -7.196 -5.531 2.004 1.00 93.50 73 PHE A CA 1
ATOM 570 C C . PHE A 1 73 ? -6.632 -5.070 3.355 1.00 93.50 73 PHE A C 1
ATOM 572 O O . PHE A 1 73 ? -5.692 -5.668 3.852 1.00 93.50 73 PHE A O 1
ATOM 579 N N . HIS A 1 74 ? -7.212 -4.055 3.993 1.00 93.31 74 HIS A N 1
ATOM 580 C CA . HIS A 1 74 ? -6.683 -3.519 5.249 1.00 93.31 74 HIS A CA 1
ATOM 581 C C . HIS A 1 74 ? -7.256 -4.166 6.512 1.00 93.31 74 HIS A C 1
ATOM 583 O O . HIS A 1 74 ? -6.912 -3.720 7.601 1.00 93.31 74 HIS A O 1
ATOM 589 N N . THR A 1 75 ? -8.113 -5.180 6.413 1.00 91.38 75 THR A N 1
ATOM 590 C CA . THR A 1 75 ? -8.754 -5.813 7.576 1.00 91.38 75 THR A CA 1
ATOM 591 C C . THR A 1 75 ? -8.294 -7.257 7.747 1.00 91.38 75 THR A C 1
ATOM 593 O O . THR A 1 75 ? -8.045 -7.974 6.778 1.00 91.38 75 THR A O 1
ATOM 596 N N . ASP A 1 76 ? -8.120 -7.685 8.998 1.00 88.88 76 ASP A N 1
ATOM 597 C CA . ASP A 1 76 ? -7.833 -9.083 9.323 1.00 88.88 76 ASP A CA 1
ATOM 598 C C . ASP A 1 76 ? -9.115 -9.905 9.561 1.00 88.88 76 ASP A C 1
ATOM 600 O O . ASP A 1 76 ? -10.236 -9.423 9.413 1.00 88.88 76 ASP A O 1
ATOM 604 N N . ALA A 1 77 ? -8.956 -11.177 9.941 1.00 86.06 77 ALA A N 1
ATOM 605 C CA . ALA A 1 77 ? -10.078 -12.082 10.200 1.00 86.06 77 ALA A CA 1
ATOM 606 C C . ALA A 1 77 ? -11.005 -11.633 11.351 1.00 86.06 77 ALA A C 1
ATOM 608 O O . ALA A 1 77 ? -12.104 -12.169 11.478 1.00 86.06 77 ALA A O 1
ATOM 609 N N . ASN A 1 78 ? -10.575 -10.678 12.181 1.00 85.56 78 ASN A N 1
ATOM 610 C CA . ASN A 1 78 ? -11.354 -10.096 13.274 1.00 85.56 78 ASN A CA 1
ATOM 611 C C . ASN A 1 78 ? -11.884 -8.692 12.928 1.00 85.56 78 ASN A C 1
ATOM 613 O O . ASN A 1 78 ? -12.250 -7.951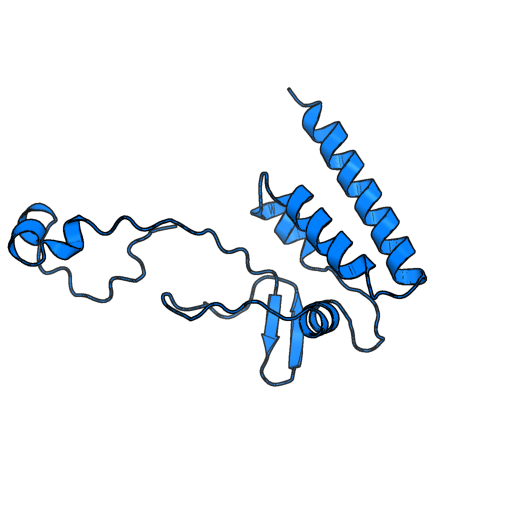 13.840 1.00 85.56 78 ASN A O 1
ATOM 617 N N . ASP A 1 79 ? -11.878 -8.308 11.645 1.00 84.12 79 ASP A N 1
ATOM 618 C CA . ASP A 1 79 ? -12.256 -6.971 11.156 1.00 84.12 79 ASP A CA 1
ATOM 619 C C . ASP A 1 79 ? -11.418 -5.838 11.783 1.00 84.12 79 ASP A C 1
ATOM 621 O O . ASP A 1 79 ? -11.843 -4.689 11.875 1.00 84.12 79 ASP A O 1
ATOM 625 N N . CYS A 1 80 ? -10.202 -6.154 12.240 1.00 85.94 80 CYS A N 1
ATOM 626 C CA . CYS A 1 80 ? -9.284 -5.160 12.781 1.00 85.94 80 CYS A CA 1
ATOM 627 C C . CYS A 1 80 ? -8.419 -4.577 11.665 1.00 85.94 80 CYS A C 1
ATOM 629 O O . CYS A 1 80 ? -7.862 -5.316 10.850 1.00 85.94 80 CYS A O 1
ATOM 631 N N . LEU A 1 81 ? -8.259 -3.251 11.664 1.00 90.69 81 LEU A N 1
ATOM 632 C CA . LEU A 1 81 ? -7.460 -2.552 10.665 1.00 90.69 81 LEU A CA 1
ATOM 633 C C . LEU A 1 81 ? -5.954 -2.821 10.828 1.00 90.69 81 LEU A C 1
ATOM 635 O O . LEU A 1 81 ? -5.406 -2.715 11.928 1.00 90.69 81 LEU A O 1
ATOM 639 N N . GLN A 1 82 ? -5.271 -3.095 9.717 1.00 90.12 82 GLN A N 1
ATOM 640 C CA . GLN A 1 82 ? -3.847 -3.411 9.644 1.00 90.12 82 GLN A CA 1
ATOM 641 C C . GLN A 1 82 ? -3.155 -2.601 8.538 1.00 90.12 82 GLN A C 1
ATOM 643 O O . GLN A 1 82 ? -3.629 -2.523 7.410 1.00 90.12 82 GLN A O 1
ATOM 648 N N . ILE A 1 83 ? -1.976 -2.038 8.830 1.00 91.75 83 ILE A N 1
ATOM 649 C CA . ILE A 1 83 ? -1.147 -1.285 7.863 1.00 91.75 83 ILE A CA 1
ATOM 650 C C . ILE A 1 83 ? 0.326 -1.714 7.994 1.00 91.75 83 ILE A C 1
ATOM 652 O O . ILE A 1 83 ? 1.231 -0.910 8.206 1.00 91.75 83 ILE A O 1
ATOM 656 N N . HIS A 1 84 ? 0.610 -3.019 7.903 1.00 92.38 84 HIS A N 1
ATOM 657 C CA . HIS A 1 84 ? 1.984 -3.525 8.080 1.00 92.38 84 HIS A CA 1
ATOM 658 C C . HIS A 1 84 ? 2.995 -3.025 7.031 1.00 92.38 84 HIS A C 1
ATOM 660 O O . HIS A 1 84 ? 4.197 -3.045 7.288 1.00 92.38 84 HIS A O 1
ATOM 666 N N . TYR A 1 85 ? 2.539 -2.548 5.868 1.00 92.19 85 TYR A N 1
ATOM 667 C CA . TYR A 1 85 ? 3.415 -1.977 4.839 1.00 92.19 85 TYR A CA 1
ATOM 668 C C . TYR A 1 85 ? 3.888 -0.547 5.167 1.00 92.19 85 TYR A C 1
ATOM 670 O O . TYR A 1 85 ? 4.665 0.024 4.402 1.00 92.19 85 TYR A O 1
ATOM 678 N N . TYR A 1 86 ? 3.460 0.038 6.295 1.00 90.69 86 TYR A N 1
ATOM 679 C CA . TYR A 1 86 ? 3.831 1.392 6.726 1.00 90.69 86 TYR A CA 1
ATOM 680 C C . TYR A 1 86 ? 5.339 1.658 6.622 1.00 90.69 86 TYR A C 1
ATOM 682 O O . TYR A 1 86 ? 5.766 2.636 6.010 1.00 90.69 86 TYR A O 1
ATOM 690 N N . SER A 1 87 ? 6.161 0.756 7.167 1.00 87.25 87 SER A N 1
ATOM 691 C CA . SER A 1 87 ? 7.622 0.900 7.163 1.00 87.25 87 SER A CA 1
ATOM 692 C C . SER A 1 87 ? 8.205 0.919 5.749 1.00 87.25 87 SER A C 1
ATOM 694 O O . SER A 1 87 ? 9.158 1.650 5.490 1.00 87.25 87 SER A O 1
ATOM 696 N N . GLN A 1 88 ? 7.609 0.170 4.820 1.00 89.12 88 GLN A N 1
ATOM 697 C CA . GLN A 1 88 ? 8.036 0.142 3.422 1.00 89.12 88 GLN A CA 1
ATOM 698 C C . GLN A 1 88 ? 7.688 1.441 2.705 1.00 89.12 88 GLN A C 1
ATOM 700 O O . GLN A 1 88 ? 8.511 1.952 1.948 1.00 89.12 88 GLN A O 1
ATOM 705 N N . VAL A 1 89 ? 6.515 2.016 2.977 1.00 91.19 89 VAL A N 1
ATOM 706 C CA . VAL A 1 89 ? 6.139 3.324 2.423 1.00 91.19 89 VAL A CA 1
ATOM 707 C C . VAL A 1 89 ? 7.083 4.408 2.929 1.00 91.19 89 VAL A C 1
ATOM 709 O O . VAL A 1 89 ? 7.620 5.167 2.123 1.00 91.19 89 VAL A O 1
ATOM 712 N N . VAL A 1 90 ? 7.368 4.437 4.233 1.00 88.44 90 VAL A N 1
ATOM 713 C CA . VAL A 1 90 ? 8.323 5.394 4.814 1.00 88.44 90 VAL A CA 1
ATOM 714 C C . VAL A 1 90 ? 9.724 5.233 4.211 1.00 88.44 90 VAL A C 1
ATOM 716 O O . VAL A 1 90 ? 10.381 6.230 3.924 1.00 88.44 90 VAL A O 1
ATOM 719 N N . ALA A 1 91 ? 10.176 3.999 3.973 1.00 87.94 91 ALA A N 1
ATOM 720 C CA . ALA A 1 91 ? 11.512 3.734 3.442 1.00 87.94 91 ALA A CA 1
ATOM 721 C C . ALA A 1 91 ? 11.656 4.000 1.932 1.00 87.94 91 ALA A C 1
ATOM 723 O O . ALA A 1 91 ? 12.740 4.377 1.484 1.00 87.94 91 ALA A O 1
ATOM 724 N N . HIS A 1 92 ? 10.602 3.785 1.136 1.00 87.81 92 HIS A N 1
ATOM 725 C CA . HIS A 1 92 ? 10.725 3.692 -0.325 1.00 87.81 92 HIS A CA 1
ATOM 726 C C . HIS A 1 92 ? 9.906 4.714 -1.117 1.00 87.81 92 HIS A C 1
ATOM 728 O O . HIS A 1 92 ? 10.234 4.961 -2.275 1.00 87.81 92 HIS A O 1
ATOM 734 N N . ALA A 1 93 ? 8.886 5.346 -0.529 1.00 86.88 93 ALA A N 1
ATOM 735 C CA . ALA A 1 93 ? 8.086 6.351 -1.237 1.00 86.88 93 ALA A CA 1
ATOM 736 C C . ALA A 1 93 ? 8.750 7.743 -1.280 1.00 86.88 93 ALA A C 1
ATOM 738 O O . ALA A 1 93 ? 8.255 8.648 -1.953 1.00 86.88 93 ALA A O 1
ATOM 739 N N . GLY A 1 94 ? 9.868 7.937 -0.569 1.00 86.31 94 GLY A N 1
ATOM 740 C CA . GLY A 1 94 ? 10.612 9.197 -0.554 1.00 86.31 94 GLY A CA 1
ATOM 741 C C . GLY A 1 94 ? 9.734 10.375 -0.122 1.00 86.31 94 GLY A C 1
ATOM 742 O O . GLY A 1 94 ? 9.059 10.311 0.907 1.00 86.31 94 GLY A O 1
ATOM 743 N N . LEU A 1 95 ? 9.709 11.436 -0.936 1.00 85.75 95 LEU A N 1
ATOM 744 C CA . LEU A 1 95 ? 8.899 12.639 -0.695 1.00 85.75 95 LEU A CA 1
ATOM 745 C C . LEU A 1 95 ? 7.385 12.365 -0.664 1.00 85.75 95 LEU A C 1
ATOM 747 O O . LEU A 1 95 ? 6.638 13.154 -0.092 1.00 85.75 95 LEU A O 1
ATOM 751 N N . PHE A 1 96 ? 6.931 11.247 -1.239 1.00 87.06 96 PHE A N 1
ATOM 752 C CA . PHE A 1 96 ? 5.520 10.862 -1.253 1.00 87.06 96 PHE A CA 1
ATOM 753 C C . PHE A 1 96 ? 5.100 10.025 -0.044 1.00 87.06 96 PHE A C 1
ATOM 755 O O . PHE A 1 96 ? 3.917 9.744 0.091 1.00 87.06 96 PHE A O 1
ATOM 762 N N . SER A 1 97 ? 6.021 9.645 0.845 1.00 89.38 97 SER A N 1
ATOM 763 C CA . SER A 1 97 ? 5.713 8.786 2.000 1.00 89.38 97 SER A CA 1
ATOM 764 C C . SER A 1 97 ? 4.579 9.327 2.873 1.00 89.38 97 SER A C 1
ATOM 766 O O . SER A 1 97 ? 3.572 8.645 3.047 1.00 89.38 97 SER A O 1
ATOM 768 N N . VAL A 1 98 ? 4.708 10.555 3.384 1.00 89.62 98 VAL A N 1
ATOM 769 C CA . VAL A 1 98 ? 3.686 11.167 4.249 1.00 89.62 98 VAL A CA 1
ATOM 770 C C . VAL A 1 98 ? 2.377 11.433 3.493 1.00 89.62 98 VAL A C 1
ATOM 772 O O . VAL A 1 98 ? 1.353 10.947 3.968 1.00 89.62 98 VAL A O 1
ATOM 775 N N . PRO A 1 99 ? 2.363 12.100 2.317 1.00 89.62 99 PRO A N 1
ATOM 776 C CA . PRO A 1 99 ? 1.119 12.321 1.573 1.00 89.62 99 PRO A CA 1
ATOM 777 C C . PRO A 1 99 ? 0.386 11.027 1.199 1.00 89.62 99 PRO A C 1
ATOM 779 O O . PRO A 1 99 ? -0.838 10.972 1.270 1.00 89.62 99 PRO A O 1
ATOM 782 N N . LEU A 1 100 ? 1.122 9.970 0.831 1.00 90.50 100 LEU A N 1
ATOM 783 C CA . LEU A 1 100 ? 0.533 8.671 0.504 1.00 90.50 100 LEU A CA 1
ATOM 784 C C . LEU A 1 100 ? -0.121 8.034 1.733 1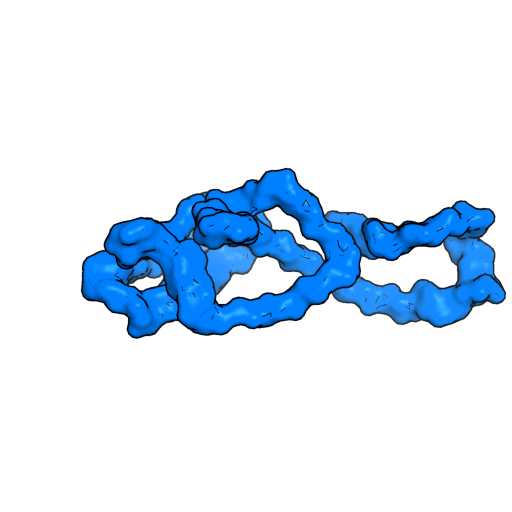.00 90.50 100 LEU A C 1
ATOM 786 O O . LEU A 1 100 ? -1.237 7.532 1.642 1.00 90.50 100 LEU A O 1
ATOM 790 N N . LEU A 1 101 ? 0.556 8.059 2.883 1.00 92.12 101 LEU A N 1
ATOM 791 C CA . LEU A 1 101 ? 0.001 7.516 4.122 1.00 92.12 101 LEU A CA 1
ATOM 792 C C . LEU A 1 101 ? -1.207 8.324 4.605 1.00 92.12 101 LEU A C 1
ATOM 794 O O . LEU A 1 101 ? -2.182 7.722 5.040 1.00 92.12 101 LEU A O 1
ATOM 798 N N . GLU A 1 102 ? -1.179 9.654 4.493 1.00 91.44 102 GLU A N 1
ATOM 799 C CA . GLU A 1 102 ? -2.329 10.510 4.813 1.00 91.44 102 GLU A CA 1
ATOM 800 C C . GLU A 1 102 ? -3.542 10.171 3.938 1.00 91.44 102 GLU A C 1
ATOM 802 O O . GLU A 1 102 ? -4.628 9.974 4.480 1.00 91.44 102 GLU A O 1
ATOM 807 N N . ALA A 1 103 ? -3.346 10.021 2.623 1.00 91.19 103 ALA A N 1
ATOM 808 C CA . ALA A 1 103 ? -4.415 9.658 1.694 1.00 91.19 103 ALA A CA 1
ATOM 809 C C . ALA A 1 103 ? -5.018 8.282 2.014 1.00 91.19 103 ALA A C 1
ATOM 811 O O . ALA A 1 103 ? -6.236 8.124 2.025 1.00 91.19 103 ALA A O 1
ATOM 812 N N . VAL A 1 104 ? -4.180 7.289 2.335 1.00 91.69 104 VAL A N 1
ATOM 813 C CA . VAL A 1 104 ? -4.678 5.965 2.730 1.00 91.69 104 VAL A CA 1
ATOM 814 C C . VAL A 1 104 ? -5.428 6.024 4.063 1.00 91.69 104 VAL A C 1
ATOM 816 O O . VAL A 1 104 ? -6.490 5.426 4.194 1.00 91.69 104 VAL A O 1
ATOM 819 N N . ILE A 1 105 ? -4.917 6.755 5.056 1.00 92.06 105 ILE A N 1
ATOM 820 C CA . ILE A 1 105 ? -5.597 6.909 6.350 1.00 92.06 105 ILE A CA 1
ATOM 821 C C . ILE A 1 105 ? -6.955 7.593 6.179 1.00 92.06 105 ILE A C 1
ATOM 823 O O . ILE A 1 105 ? -7.913 7.204 6.847 1.00 92.06 105 ILE A O 1
ATOM 827 N N . GLU A 1 106 ? -7.046 8.605 5.318 1.00 91.00 106 GLU A N 1
ATOM 828 C CA . GLU A 1 106 ? -8.298 9.302 5.023 1.00 91.00 106 GLU A CA 1
ATOM 829 C C . GLU A 1 106 ? -9.332 8.360 4.400 1.00 91.00 106 GLU A C 1
ATOM 831 O O . GLU A 1 106 ? -10.435 8.260 4.936 1.00 91.00 106 GLU A O 1
ATOM 836 N N . GLU A 1 107 ? -8.943 7.592 3.379 1.00 89.88 107 GLU A N 1
ATOM 837 C CA . GLU A 1 107 ? -9.806 6.586 2.743 1.00 89.88 107 GLU A CA 1
ATOM 838 C C . GLU A 1 107 ? -10.313 5.551 3.765 1.00 89.88 107 GLU A C 1
ATOM 840 O O . GLU A 1 107 ? -11.506 5.268 3.853 1.00 89.88 107 GLU A O 1
ATOM 845 N N . LEU A 1 108 ? -9.418 5.034 4.614 1.00 90.88 108 LEU A N 1
ATOM 846 C CA . LEU A 1 108 ? -9.766 4.037 5.633 1.00 90.88 108 LEU A CA 1
ATOM 847 C C . LEU A 1 108 ? -10.618 4.610 6.772 1.00 90.88 108 LEU A C 1
ATOM 849 O O . LEU A 1 108 ? -11.353 3.870 7.426 1.00 90.88 108 LEU A O 1
ATOM 853 N N . SER A 1 109 ? -10.544 5.917 7.023 1.00 89.12 109 SER A N 1
ATOM 854 C CA . SER A 1 109 ? -11.302 6.564 8.098 1.00 89.12 109 SER A CA 1
ATOM 855 C C . SER A 1 109 ? -12.800 6.664 7.799 1.00 89.12 109 SER A C 1
ATOM 857 O O . SER A 1 109 ? -13.585 6.812 8.743 1.00 89.12 109 SER A O 1
ATOM 859 N N . LEU A 1 110 ? -13.199 6.576 6.524 1.00 86.31 110 LEU A N 1
ATOM 860 C CA . LEU A 1 110 ? -14.592 6.717 6.093 1.00 86.31 110 LEU A CA 1
ATOM 861 C C . LEU A 1 110 ? -15.486 5.608 6.670 1.00 86.31 110 LEU A C 1
ATOM 863 O O . LEU A 1 110 ? -16.499 5.927 7.290 1.00 86.31 110 LEU A O 1
ATOM 867 N N . ASP A 1 111 ? -15.044 4.348 6.587 1.00 82.50 111 ASP A N 1
ATOM 868 C CA . ASP A 1 111 ? -15.870 3.160 6.874 1.00 82.50 111 ASP A CA 1
ATOM 869 C C . ASP A 1 111 ? -15.282 2.221 7.954 1.00 82.50 111 ASP A C 1
ATOM 871 O O . ASP A 1 111 ? -15.501 1.002 7.926 1.00 82.50 111 ASP A O 1
ATOM 875 N N . CYS A 1 112 ? -14.518 2.755 8.911 1.00 83.62 112 CYS A N 1
ATOM 876 C CA . CYS A 1 112 ? -13.907 1.980 10.002 1.00 83.62 112 CYS A CA 1
ATOM 877 C C . CYS A 1 112 ? -14.670 2.074 11.337 1.00 83.62 112 CYS A C 1
ATOM 879 O O . CYS A 1 112 ? -15.510 2.953 11.535 1.00 83.62 112 CYS A O 1
ATOM 881 N N . SER A 1 113 ? -14.365 1.159 12.266 1.00 85.69 113 SER A N 1
ATOM 882 C CA . SER A 1 113 ? -14.913 1.193 13.628 1.00 85.69 113 SER A CA 1
ATOM 883 C C . SER A 1 113 ? -14.416 2.419 14.407 1.00 85.69 113 SER A C 1
ATOM 885 O O . SER A 1 113 ? -13.343 2.953 14.123 1.00 85.69 113 SER A O 1
ATOM 887 N N . ASP A 1 114 ? -15.129 2.835 15.459 1.00 86.31 114 ASP A N 1
ATOM 888 C CA . ASP A 1 114 ? -14.676 3.940 16.324 1.00 86.31 114 ASP A CA 1
ATOM 889 C C . ASP A 1 114 ? -13.290 3.675 16.937 1.00 86.31 114 ASP A C 1
ATOM 891 O O . ASP A 1 114 ? -12.469 4.585 17.084 1.00 86.31 114 ASP A O 1
ATOM 895 N N . SER A 1 115 ? -13.004 2.408 17.253 1.00 86.88 115 SER A N 1
ATOM 896 C CA . SER A 1 115 ? -11.706 1.990 17.785 1.00 86.88 115 SER A CA 1
ATOM 897 C C . SER A 1 115 ? -10.577 2.136 16.756 1.00 86.88 115 SER A C 1
ATOM 899 O O . SER A 1 115 ? -9.476 2.577 17.093 1.00 86.88 115 SER A O 1
ATOM 901 N N . ASP A 1 116 ? -10.845 1.826 15.486 1.00 89.19 116 ASP A N 1
ATOM 902 C CA . ASP A 1 116 ? -9.899 2.019 14.385 1.00 89.19 116 ASP A CA 1
ATOM 903 C C . ASP A 1 116 ? -9.722 3.492 14.061 1.00 89.19 116 ASP A C 1
ATOM 905 O O . ASP A 1 116 ? -8.595 3.942 13.876 1.00 89.19 116 ASP A O 1
ATOM 909 N N . ARG A 1 117 ? -10.805 4.270 14.083 1.00 89.31 117 ARG A N 1
ATOM 910 C CA . ARG A 1 117 ? -10.764 5.717 13.869 1.00 89.31 117 ARG A CA 1
ATOM 911 C C . ARG A 1 117 ? -9.876 6.416 14.897 1.00 89.31 117 ARG A C 1
ATOM 913 O O . ARG A 1 117 ? -9.095 7.294 14.531 1.00 89.31 117 ARG A O 1
ATOM 920 N N . GLN A 1 118 ? -9.933 6.005 16.165 1.00 89.31 118 GLN A N 1
ATOM 921 C CA . GLN A 1 118 ? -9.023 6.503 17.204 1.00 89.31 118 GLN A CA 1
A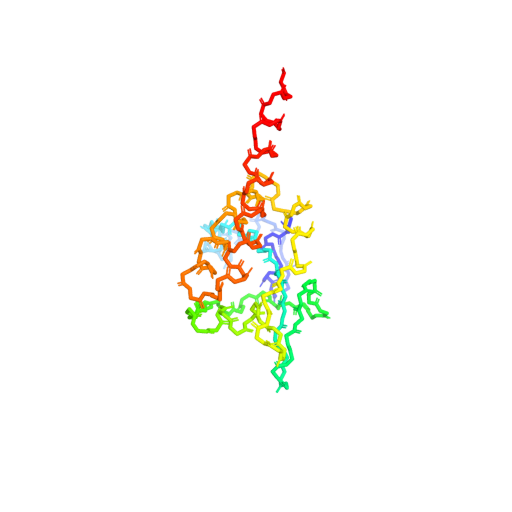TOM 922 C C . GLN A 1 118 ? -7.560 6.141 16.898 1.00 89.31 118 GLN A C 1
ATOM 924 O O . GLN A 1 118 ? -6.689 7.013 16.938 1.00 89.31 118 GLN A O 1
ATOM 929 N N . ARG A 1 119 ? -7.285 4.879 16.535 1.00 90.00 119 ARG A N 1
ATOM 930 C CA . ARG A 1 119 ? -5.935 4.413 16.161 1.00 90.00 119 ARG A CA 1
ATOM 931 C C . ARG A 1 119 ? -5.378 5.165 14.947 1.00 90.00 119 ARG A C 1
ATOM 933 O O . ARG A 1 119 ? -4.237 5.628 14.977 1.00 90.00 119 ARG A O 1
ATOM 940 N N . LEU A 1 120 ? -6.194 5.339 13.912 1.00 91.12 120 LEU A N 1
ATOM 941 C CA . LEU A 1 120 ? -5.875 6.112 12.714 1.00 91.12 120 LEU A CA 1
ATOM 942 C C . LEU A 1 120 ? -5.634 7.590 13.031 1.00 91.12 120 LEU A C 1
ATOM 944 O O . LEU A 1 120 ? -4.711 8.186 12.480 1.00 91.12 120 LEU A O 1
ATOM 948 N N . GLY A 1 121 ? -6.403 8.171 13.954 1.00 88.75 121 GLY A N 1
ATOM 949 C CA . GLY A 1 121 ? -6.197 9.537 14.435 1.00 88.75 121 GLY A CA 1
ATOM 950 C C . GLY A 1 121 ? -4.827 9.729 15.088 1.00 88.75 121 GLY A C 1
ATOM 951 O O . GLY A 1 121 ? -4.128 10.696 14.779 1.00 88.75 121 GLY A O 1
ATOM 952 N N . VAL A 1 122 ? -4.399 8.778 15.926 1.00 89.19 122 VAL A N 1
ATOM 953 C CA . VAL A 1 122 ? -3.048 8.786 16.516 1.00 89.19 122 VAL A CA 1
ATOM 954 C C . VAL A 1 122 ? -1.981 8.700 15.424 1.00 89.19 122 VAL A C 1
ATOM 956 O O . VAL A 1 122 ? -1.051 9.507 15.419 1.00 89.19 122 VAL A O 1
ATOM 959 N N . LEU A 1 123 ? -2.138 7.783 14.463 1.00 87.94 123 LEU A N 1
ATOM 960 C CA . LEU A 1 123 ? -1.195 7.623 13.353 1.00 87.94 123 LEU A CA 1
ATOM 961 C C . LEU A 1 123 ? -1.093 8.896 12.494 1.00 87.94 123 LEU A C 1
ATOM 963 O O . LEU A 1 123 ? 0.012 9.345 12.186 1.00 87.94 123 LEU A O 1
ATOM 967 N N . LYS A 1 124 ? -2.231 9.520 12.164 1.00 88.38 124 LYS A N 1
ATOM 968 C CA . LYS A 1 124 ? -2.298 10.796 11.435 1.00 88.38 124 LYS A CA 1
ATOM 969 C C . LYS A 1 124 ? -1.563 11.905 12.185 1.00 88.38 124 LYS A C 1
ATOM 971 O O . LYS A 1 124 ? -0.793 12.649 11.581 1.00 88.38 124 LYS A O 1
ATOM 976 N N . GLN A 1 125 ? -1.738 11.983 13.505 1.00 87.12 125 GLN A N 1
ATOM 977 C CA . GLN A 1 125 ? -1.030 12.961 14.325 1.00 87.12 125 GLN A CA 1
ATOM 978 C C . GLN A 1 125 ? 0.486 12.719 14.305 1.00 87.12 125 GLN A C 1
ATOM 980 O O . GLN A 1 125 ? 1.255 13.668 14.152 1.00 87.12 125 GLN A O 1
ATOM 985 N N . THR A 1 126 ? 0.935 11.463 14.412 1.00 86.38 126 THR A N 1
ATOM 986 C CA . THR A 1 126 ? 2.361 11.111 14.305 1.00 86.38 126 THR A CA 1
ATOM 987 C C . THR A 1 126 ? 2.952 11.530 12.956 1.00 86.38 126 THR A C 1
ATOM 989 O O . THR A 1 126 ? 4.040 12.107 12.921 1.00 86.38 126 THR A O 1
ATOM 992 N N . LEU A 1 127 ? 2.230 11.305 11.857 1.00 85.94 127 LEU A N 1
ATOM 993 C CA . LEU A 1 127 ? 2.663 11.704 10.514 1.00 85.94 127 LEU A CA 1
ATOM 994 C C . LEU A 1 127 ? 2.755 13.229 10.355 1.00 85.94 127 LEU A C 1
ATOM 996 O O . LEU A 1 127 ? 3.752 13.735 9.831 1.00 85.94 127 LEU A O 1
ATOM 1000 N N . ALA A 1 128 ? 1.780 13.976 10.880 1.00 83.94 128 ALA A N 1
ATOM 1001 C CA . ALA A 1 128 ? 1.808 15.440 10.876 1.00 83.94 128 ALA A CA 1
ATOM 1002 C C . ALA A 1 128 ? 3.026 15.998 11.641 1.00 83.94 128 ALA A C 1
ATOM 1004 O O . ALA A 1 128 ? 3.682 16.946 11.191 1.00 83.94 128 ALA A O 1
ATOM 1005 N N . TRP A 1 129 ? 3.384 15.374 12.768 1.00 78.88 129 TRP A N 1
ATOM 1006 C CA . TRP A 1 129 ? 4.603 15.703 13.512 1.00 78.88 129 TRP A CA 1
ATOM 1007 C C . TRP A 1 129 ? 5.876 15.400 12.716 1.00 78.88 129 TRP A C 1
ATOM 1009 O O . TRP A 1 129 ? 6.774 16.244 12.672 1.00 78.88 129 TRP A O 1
ATOM 1019 N N . GLN A 1 130 ? 5.957 14.244 12.050 1.00 77.56 130 GLN A N 1
ATOM 1020 C CA . GLN A 1 130 ? 7.103 13.899 11.198 1.00 77.56 130 GLN A CA 1
ATOM 1021 C C . GLN A 1 130 ? 7.293 14.898 10.054 1.00 77.56 130 GLN A C 1
ATOM 1023 O O . GLN A 1 130 ? 8.424 15.291 9.771 1.00 77.56 130 GLN A O 1
ATOM 1028 N N . ARG A 1 131 ? 6.202 15.367 9.443 1.00 75.50 131 ARG A N 1
ATOM 1029 C CA . ARG A 1 131 ? 6.241 16.418 8.418 1.00 75.50 131 ARG A CA 1
ATOM 1030 C C . ARG A 1 131 ? 6.753 17.748 8.975 1.00 75.50 131 ARG A C 1
ATOM 1032 O O . ARG A 1 131 ? 7.595 18.387 8.349 1.00 75.50 131 ARG A O 1
ATOM 1039 N N . THR A 1 132 ? 6.272 18.144 10.152 1.00 75.75 132 THR A N 1
ATOM 1040 C CA . THR A 1 132 ? 6.644 19.418 10.792 1.00 75.75 132 THR A CA 1
ATOM 1041 C C . THR A 1 132 ? 8.119 19.436 11.206 1.00 75.75 132 THR A C 1
ATOM 1043 O O . THR A 1 132 ? 8.825 20.402 10.934 1.00 75.75 132 THR A O 1
ATOM 1046 N N . LEU A 1 133 ? 8.612 18.348 11.806 1.00 68.75 133 LEU A N 1
ATOM 1047 C CA . LEU A 1 133 ? 10.008 18.230 12.244 1.00 68.75 133 LEU A CA 1
ATOM 1048 C C . LEU A 1 133 ? 10.975 17.925 11.089 1.00 68.75 133 LEU A C 1
ATOM 1050 O O . LEU A 1 133 ? 12.103 18.412 11.090 1.00 68.75 133 LEU A O 1
ATOM 1054 N N . GLY A 1 134 ? 10.545 17.156 10.085 1.00 60.84 134 GLY A N 1
ATOM 1055 C CA . GLY A 1 134 ? 11.327 16.896 8.873 1.00 60.84 134 GLY A CA 1
ATOM 1056 C C . GLY A 1 134 ? 11.555 18.156 8.035 1.00 60.84 134 GLY A C 1
ATOM 1057 O O . GLY A 1 134 ? 12.625 18.311 7.453 1.00 60.84 134 GLY A O 1
ATOM 1058 N N . GLY A 1 135 ? 10.598 19.091 8.041 1.00 54.91 135 GLY A N 1
ATOM 1059 C CA . GLY A 1 135 ? 10.735 20.407 7.410 1.00 54.91 135 GLY A CA 1
ATOM 1060 C C . GLY A 1 135 ? 11.651 21.391 8.152 1.00 54.91 135 GLY A C 1
ATOM 1061 O O . GLY A 1 135 ? 12.050 22.391 7.565 1.00 54.91 135 GLY A O 1
ATOM 1062 N N . MET A 1 136 ? 12.013 21.116 9.412 1.00 47.78 136 MET A N 1
ATOM 1063 C CA . MET A 1 136 ? 12.936 21.939 10.214 1.00 47.78 136 MET A CA 1
ATOM 1064 C C . MET A 1 136 ? 14.415 21.550 10.047 1.00 47.78 136 MET A C 1
ATOM 1066 O O . MET A 1 136 ? 15.285 22.167 10.656 1.00 47.78 136 MET A O 1
ATOM 1070 N N . ARG A 1 137 ? 14.723 20.535 9.231 1.00 37.59 137 ARG A N 1
ATOM 1071 C CA . ARG A 1 137 ? 16.093 20.172 8.842 1.00 37.59 137 ARG A CA 1
ATOM 1072 C C . ARG A 1 137 ? 16.443 20.831 7.499 1.00 37.59 137 ARG A C 1
ATOM 1074 O O . ARG A 1 137 ? 16.487 20.160 6.470 1.00 37.59 137 ARG A O 1
ATOM 1081 N N . LEU A 1 138 ? 16.677 22.142 7.529 1.00 37.38 138 LEU A N 1
ATOM 1082 C CA . LEU A 1 138 ? 17.361 22.916 6.485 1.00 37.38 138 LEU A CA 1
ATOM 1083 C C . LEU A 1 138 ? 18.380 23.845 7.143 1.00 37.38 138 LEU A C 1
ATOM 1085 O O . LEU A 1 138 ? 18.001 24.500 8.139 1.00 37.38 138 LEU A O 1
#

pLDDT: mean 77.63, std 16.71, range [37.38, 93.5]

Foldseek 3Di:
DDPCQPVPDPCPDDPVCCCVVPVVVVPPPDDDDDDDDQWDQDPVRDTDGDDDPDDDHPPDDDDDDDLVVLQSNQADPVSDGHRVSLVVLVVPVVVCSLVVLLVSLVSNCPDHDPVNVVVSVVVNVVSVVCVVVVVVPD

Radius of gyration: 20.6 Å; chains: 1; bounding box: 39×41×59 Å

Secondary structure (DSSP, 8-state):
--GGGG--S---S-HHHHHHH-GGGGG-----------EEE-TT--EEESS-SSPPPTT----PPPHHHHHHHHB-TTS-B--TTHHHHHHHSGGGHHHHHHHHHHHHHHS--HHHHHHHHHHHHHHHHHHHHHTT--

Sequence (138 aa):
VNPEYANYGPRLSPKPELASFSPDYLNEQGFLIGILLLGAVDKWEKITHGVPRRVVPAGQDVYKIEAAEIKKFHTDANDCLQIHYYSQVVAHAGLFSVPLLEAVIEELSLDCSDSDRQRLGVLKQTLAWQRTLGGMRL